Protein AF-A0A914QUP6-F1 (afdb_monomer)

Mean predicted aligned error: 12.32 Å

Sequence (138 aa):
MDFGDGGSFPEIHIAQLPLGMGKDSQRGAASSKTVALQYDESGKLRYDVLVKQRYYKSKIVHTCLADTKLKMIDDEDPELQKPDEDAIRKTIEATKAALEKIVNSKVASALPVQHAKKVGESQFIRYTPRQQAAGQTA

Structure (mmCIF, N/CA/C/O backbone):
data_AF-A0A914QUP6-F1
#
_entry.id   AF-A0A914QUP6-F1
#
loop_
_atom_site.group_PDB
_atom_site.id
_atom_site.type_symbol
_atom_site.label_atom_id
_atom_site.label_alt_id
_atom_site.label_comp_id
_atom_site.label_asym_id
_atom_site.label_entity_id
_atom_site.label_seq_id
_atom_site.pdbx_PDB_ins_code
_atom_site.Cartn_x
_atom_site.Cartn_y
_atom_site.Cartn_z
_atom_site.occupancy
_atom_site.B_iso_or_equiv
_atom_site.auth_seq_id
_atom_site.auth_comp_id
_atom_site.auth_asym_id
_atom_site.auth_atom_id
_atom_site.pdbx_PDB_model_num
ATOM 1 N N . MET A 1 1 ? 20.436 -18.180 -34.984 1.00 58.56 1 MET A N 1
ATOM 2 C CA . MET A 1 1 ? 19.620 -17.169 -35.677 1.00 58.56 1 MET A CA 1
ATOM 3 C C . MET A 1 1 ? 19.925 -15.856 -35.001 1.00 58.56 1 MET A C 1
ATOM 5 O O . MET A 1 1 ? 19.787 -15.784 -33.787 1.00 58.56 1 MET A O 1
ATOM 9 N N . ASP A 1 2 ? 20.508 -14.929 -35.748 1.00 60.69 2 ASP A N 1
ATOM 10 C CA . ASP A 1 2 ? 20.898 -13.613 -35.250 1.00 60.69 2 ASP A CA 1
ATOM 11 C C . ASP A 1 2 ? 19.641 -12.734 -35.229 1.00 60.69 2 ASP A C 1
ATOM 13 O O . ASP A 1 2 ? 19.008 -12.553 -36.267 1.00 60.69 2 ASP A O 1
ATOM 17 N N . PHE A 1 3 ? 19.209 -12.309 -34.041 1.00 66.88 3 PHE A N 1
ATOM 18 C CA . PHE A 1 3 ? 17.951 -11.578 -33.845 1.00 66.88 3 PHE A CA 1
ATOM 19 C C . PHE A 1 3 ? 18.138 -10.055 -33.885 1.00 66.88 3 PHE A C 1
ATOM 21 O O . PHE A 1 3 ? 17.194 -9.343 -33.563 1.00 66.88 3 PHE A O 1
ATOM 28 N N . GLY A 1 4 ? 19.315 -9.535 -34.258 1.00 74.88 4 GLY A N 1
ATOM 29 C CA . GLY A 1 4 ? 19.567 -8.090 -34.282 1.00 74.88 4 GLY A CA 1
ATOM 30 C C . GLY A 1 4 ? 19.212 -7.422 -32.945 1.00 74.88 4 GLY A C 1
ATOM 31 O O . GLY A 1 4 ? 19.757 -7.796 -31.910 1.00 74.88 4 GLY A O 1
ATOM 32 N N . ASP A 1 5 ? 18.262 -6.479 -32.974 1.00 74.88 5 ASP A N 1
ATOM 33 C CA . ASP A 1 5 ? 17.728 -5.736 -31.810 1.00 74.88 5 ASP A CA 1
ATOM 34 C C . ASP A 1 5 ? 16.610 -6.488 -31.041 1.00 74.88 5 ASP A C 1
ATOM 36 O O . ASP A 1 5 ? 15.959 -5.958 -30.143 1.00 74.88 5 ASP A O 1
ATOM 40 N N . GLY A 1 6 ? 16.372 -7.757 -31.383 1.00 80.31 6 GLY A N 1
ATOM 41 C CA . GLY A 1 6 ? 15.314 -8.590 -30.819 1.00 80.31 6 GLY A CA 1
ATOM 42 C C . GLY A 1 6 ? 14.046 -8.636 -31.679 1.00 80.31 6 GLY A C 1
ATOM 43 O O . GLY A 1 6 ? 13.869 -7.884 -32.631 1.00 80.31 6 GLY A O 1
ATOM 44 N N . GLY A 1 7 ? 13.157 -9.575 -31.347 1.00 81.56 7 GLY A N 1
ATOM 45 C CA . GLY A 1 7 ? 11.923 -9.843 -32.094 1.00 81.56 7 GLY A CA 1
ATOM 46 C C . GLY A 1 7 ? 11.801 -11.312 -32.494 1.00 81.56 7 GLY A C 1
ATOM 47 O O . GLY A 1 7 ? 12.780 -11.948 -32.872 1.00 81.56 7 GLY A O 1
ATOM 48 N N . SER A 1 8 ? 10.600 -11.868 -32.347 1.00 87.50 8 SER A N 1
ATOM 49 C CA . SER A 1 8 ? 10.265 -13.233 -32.763 1.00 87.50 8 SER A CA 1
ATOM 50 C C . SER A 1 8 ? 9.279 -13.155 -33.922 1.00 87.50 8 SER A C 1
ATOM 52 O O . SER A 1 8 ? 8.318 -12.388 -33.846 1.00 87.50 8 SER A O 1
ATOM 54 N N . PHE A 1 9 ? 9.528 -13.921 -34.981 1.00 87.75 9 PHE A N 1
ATOM 55 C CA . PHE A 1 9 ? 8.722 -13.921 -36.201 1.00 87.75 9 PHE A CA 1
ATOM 56 C C . PHE A 1 9 ? 7.642 -15.006 -36.115 1.00 87.75 9 PHE A C 1
ATOM 58 O O . PHE A 1 9 ? 7.978 -16.192 -36.222 1.00 87.75 9 PHE A O 1
ATOM 65 N N . PRO A 1 10 ? 6.360 -14.641 -35.910 1.00 88.62 10 PRO A N 1
ATOM 66 C CA . PRO A 1 10 ? 5.289 -15.616 -35.726 1.00 88.62 10 PRO A CA 1
ATOM 67 C C . PRO A 1 10 ? 5.006 -16.439 -36.990 1.00 88.62 10 PRO A C 1
ATOM 69 O O . PRO A 1 10 ? 4.469 -17.539 -36.876 1.00 88.62 10 PRO A O 1
ATOM 72 N N . GLU A 1 11 ? 5.379 -15.955 -38.181 1.00 89.62 11 GLU A N 1
ATOM 73 C CA . GLU A 1 11 ? 5.225 -16.697 -39.438 1.00 89.62 11 GLU A CA 1
ATOM 74 C C . GLU A 1 11 ? 6.172 -17.902 -39.577 1.00 89.62 11 GLU A C 1
ATOM 76 O O . GLU A 1 11 ? 5.970 -18.763 -40.434 1.00 89.62 11 GLU A O 1
ATOM 81 N N . ILE A 1 12 ? 7.203 -17.995 -38.738 1.00 86.12 12 ILE A N 1
ATOM 82 C CA . ILE A 1 12 ? 8.157 -19.100 -38.762 1.00 86.12 12 ILE A CA 1
ATOM 83 C C . ILE A 1 12 ? 7.768 -20.084 -37.658 1.00 86.12 12 ILE A C 1
ATOM 85 O O . ILE A 1 12 ? 7.896 -19.795 -36.471 1.00 86.12 12 ILE A O 1
ATOM 89 N N . HIS A 1 13 ? 7.366 -21.296 -38.039 1.00 85.00 13 HIS A N 1
ATOM 90 C CA . HIS A 1 13 ? 6.963 -22.362 -37.111 1.00 85.00 13 HIS A CA 1
ATOM 91 C C . HIS A 1 13 ? 8.150 -23.040 -36.393 1.00 85.00 13 HIS A C 1
ATOM 93 O O . HIS A 1 13 ? 8.227 -24.265 -36.293 1.00 85.00 13 HIS A O 1
ATOM 99 N N . ILE A 1 14 ? 9.107 -22.249 -35.913 1.00 87.31 14 ILE A N 1
ATOM 100 C CA . ILE A 1 14 ? 10.269 -22.684 -35.136 1.00 87.31 14 ILE A CA 1
ATOM 101 C C . ILE A 1 14 ? 10.304 -21.835 -33.870 1.00 87.31 14 ILE A C 1
ATOM 103 O O . ILE A 1 14 ? 10.132 -20.620 -33.935 1.00 87.31 14 ILE A O 1
ATOM 107 N N . ALA A 1 15 ? 10.556 -22.462 -32.720 1.00 84.56 15 ALA A N 1
ATOM 108 C CA . ALA A 1 15 ? 10.706 -21.743 -31.462 1.00 84.56 15 ALA A CA 1
ATOM 109 C C . ALA A 1 15 ? 11.879 -20.753 -31.545 1.00 84.56 15 ALA A C 1
ATOM 111 O O . ALA A 1 15 ? 13.050 -21.138 -31.568 1.00 84.56 15 ALA A O 1
ATOM 112 N N . GLN A 1 16 ? 11.544 -19.469 -31.579 1.00 86.75 16 GLN A N 1
ATOM 113 C CA . GLN A 1 16 ? 12.482 -18.359 -31.534 1.00 86.75 16 GLN A CA 1
ATOM 114 C C . GLN A 1 16 ? 12.407 -17.721 -30.154 1.0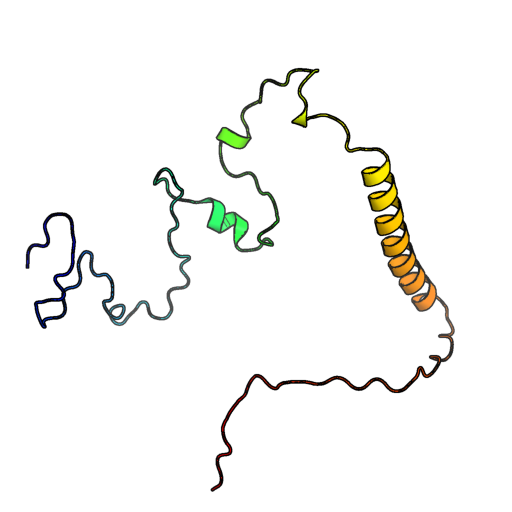0 86.75 16 GLN A C 1
ATOM 116 O O . GLN A 1 16 ? 11.334 -17.319 -29.708 1.00 86.75 16 GLN A O 1
ATOM 121 N N . LEU A 1 17 ? 13.548 -17.637 -29.474 1.00 84.00 17 LEU A N 1
ATOM 122 C CA . LEU A 1 17 ? 13.639 -17.154 -28.095 1.00 84.00 17 LEU A CA 1
ATOM 123 C C . LEU A 1 17 ? 14.638 -15.986 -28.016 1.00 84.00 17 LEU A C 1
ATOM 125 O O . LEU A 1 17 ? 15.751 -16.173 -27.507 1.00 84.00 17 LEU A O 1
ATOM 129 N N . PRO A 1 18 ? 14.294 -14.790 -28.542 1.00 86.25 18 PRO A N 1
ATOM 130 C CA . PRO A 1 18 ? 15.120 -13.596 -28.381 1.00 86.25 18 PRO A CA 1
ATOM 131 C C . PRO A 1 18 ? 15.424 -13.353 -26.898 1.00 86.25 18 PRO A C 1
ATOM 133 O O . PRO A 1 18 ? 14.557 -13.535 -26.041 1.00 86.25 18 PRO A O 1
ATOM 136 N N . LEU A 1 19 ? 16.673 -13.001 -26.580 1.00 81.94 19 LEU A N 1
ATOM 137 C CA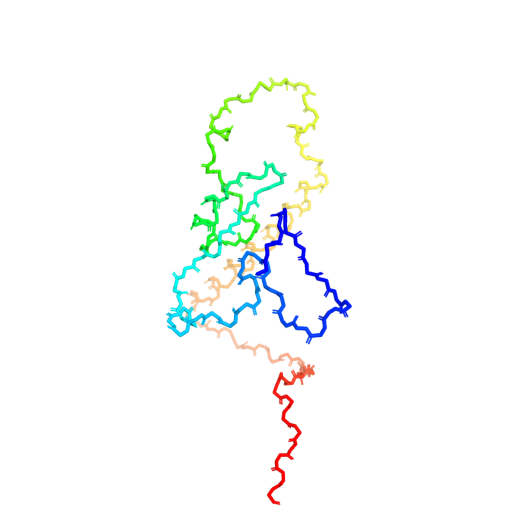 . LEU A 1 19 ? 17.163 -12.801 -25.204 1.00 81.94 19 LEU A CA 1
ATOM 138 C C . LEU A 1 19 ? 16.906 -14.000 -24.256 1.00 81.94 19 LEU A C 1
ATOM 140 O O . LEU A 1 19 ? 16.903 -13.850 -23.036 1.00 81.94 19 LEU A O 1
ATOM 144 N N . GLY A 1 20 ? 16.682 -15.206 -24.793 1.00 81.00 20 GLY A N 1
ATOM 145 C CA . GLY A 1 20 ? 16.372 -16.397 -23.996 1.00 81.00 20 GLY A CA 1
ATOM 146 C C . GLY A 1 20 ? 15.014 -16.348 -23.284 1.00 81.00 20 GLY A C 1
ATOM 147 O O . GLY A 1 20 ? 14.756 -17.190 -22.420 1.00 81.00 20 GLY A O 1
ATOM 148 N N . MET A 1 21 ? 14.147 -15.390 -23.631 1.00 81.69 21 MET A N 1
ATOM 149 C CA . MET A 1 21 ? 12.795 -15.273 -23.083 1.00 81.69 21 MET A CA 1
ATOM 150 C C . MET A 1 21 ? 11.950 -16.488 -23.472 1.00 81.69 21 MET A C 1
ATOM 152 O O . MET A 1 21 ? 12.068 -16.989 -24.582 1.00 81.69 21 MET A O 1
ATOM 156 N N . GLY A 1 22 ? 11.097 -16.972 -22.565 1.00 78.56 22 GLY A N 1
ATOM 157 C CA . GLY A 1 22 ? 10.210 -18.114 -22.832 1.00 78.56 22 GLY A CA 1
ATOM 158 C C . GLY A 1 22 ? 10.901 -19.483 -22.866 1.00 78.56 22 GLY A C 1
ATOM 159 O O . GLY A 1 22 ? 10.227 -20.492 -23.051 1.00 78.56 22 GLY A O 1
ATOM 160 N N . LYS A 1 23 ? 12.225 -19.554 -22.659 1.00 79.56 23 LYS A N 1
ATOM 161 C CA . LYS A 1 23 ? 12.913 -20.825 -22.414 1.00 79.56 23 LYS A CA 1
ATOM 162 C C . LYS A 1 23 ? 12.475 -21.346 -21.046 1.00 79.56 23 LYS A C 1
ATOM 164 O O . LYS A 1 23 ? 12.667 -20.643 -20.051 1.00 79.56 23 LYS A O 1
ATOM 169 N N . ASP A 1 24 ? 11.956 -22.574 -20.989 1.00 68.06 24 ASP A N 1
ATOM 170 C CA . ASP A 1 24 ? 11.799 -23.294 -19.724 1.00 68.06 24 ASP A CA 1
ATOM 171 C C . ASP A 1 24 ? 13.135 -23.218 -19.002 1.00 68.06 24 ASP A C 1
ATOM 173 O O . ASP A 1 24 ? 14.165 -23.672 -19.520 1.00 68.06 24 ASP A O 1
ATOM 177 N N . SER A 1 25 ? 13.134 -22.516 -17.870 1.00 60.62 25 SER A N 1
ATOM 178 C CA . SER A 1 25 ? 14.341 -22.124 -17.157 1.00 60.62 25 SER A CA 1
ATOM 179 C C . SER A 1 25 ? 15.212 -23.362 -17.013 1.00 60.62 25 SER A C 1
ATOM 181 O O . SER A 1 25 ? 14.786 -24.329 -16.383 1.00 60.62 25 SER A O 1
ATOM 183 N N . GLN A 1 26 ? 16.375 -23.385 -17.679 1.00 54.62 26 GLN A N 1
ATOM 184 C CA . GLN A 1 26 ? 17.203 -24.587 -17.728 1.00 54.62 26 GLN A CA 1
ATOM 185 C C . GLN A 1 26 ? 17.339 -25.167 -16.324 1.00 54.62 26 GLN A C 1
ATOM 187 O O . GLN A 1 26 ? 17.691 -24.435 -15.400 1.00 54.62 26 GLN A O 1
ATOM 192 N N . ARG A 1 27 ? 16.983 -26.456 -16.198 1.00 49.41 27 ARG A N 1
ATOM 193 C CA . ARG A 1 27 ? 17.224 -27.357 -15.059 1.00 49.41 27 ARG A CA 1
ATOM 194 C C . ARG A 1 27 ? 18.166 -26.726 -14.020 1.00 49.41 27 ARG A C 1
ATOM 196 O O . ARG A 1 27 ? 19.379 -26.828 -14.158 1.00 49.41 27 ARG A O 1
ATOM 203 N N . GLY A 1 28 ? 17.600 -26.044 -13.020 1.00 49.97 28 GLY A N 1
ATOM 204 C CA . GLY A 1 28 ? 18.370 -25.399 -11.946 1.00 49.97 28 GLY A CA 1
ATOM 205 C C . GLY A 1 28 ? 17.720 -24.177 -11.287 1.00 49.97 28 GLY A C 1
ATOM 206 O O . GLY A 1 28 ? 17.970 -23.934 -10.112 1.00 49.97 28 GLY A O 1
ATOM 207 N N . ALA A 1 29 ? 16.850 -23.437 -11.987 1.00 52.03 29 ALA A N 1
ATOM 208 C CA . ALA A 1 29 ? 16.267 -22.185 -11.468 1.00 52.03 29 ALA A CA 1
ATOM 209 C C . ALA A 1 29 ? 14.768 -22.251 -11.110 1.00 52.03 29 ALA A C 1
ATOM 211 O O . ALA A 1 29 ? 14.201 -21.245 -10.699 1.00 52.03 29 ALA A O 1
ATOM 212 N N . ALA A 1 30 ? 14.121 -23.420 -11.203 1.00 52.97 30 ALA A N 1
ATOM 213 C CA . ALA A 1 30 ? 12.699 -23.593 -10.858 1.00 52.97 30 ALA A CA 1
ATOM 214 C C . ALA A 1 30 ? 12.375 -23.342 -9.364 1.00 52.97 30 ALA A C 1
ATOM 216 O O . ALA A 1 30 ? 11.215 -23.345 -8.968 1.00 52.97 30 ALA A O 1
ATOM 217 N N . SER A 1 31 ? 13.396 -23.105 -8.534 1.00 57.94 31 SER A N 1
ATOM 218 C CA . SER A 1 31 ? 13.279 -22.709 -7.129 1.00 57.94 31 SER A CA 1
ATOM 219 C C . SER A 1 31 ? 14.370 -21.693 -6.752 1.00 57.94 31 SER A C 1
ATOM 221 O O . SER A 1 31 ? 15.019 -21.820 -5.709 1.00 57.94 31 SER A O 1
ATOM 223 N N . SER A 1 32 ? 14.646 -20.692 -7.592 1.00 66.12 32 SER A N 1
ATOM 224 C CA . SER A 1 32 ? 15.534 -19.610 -7.158 1.00 66.12 32 SER A CA 1
ATOM 225 C C . SER A 1 32 ? 14.777 -18.670 -6.208 1.00 66.12 32 SER A C 1
ATOM 227 O O . SER A 1 32 ? 13.730 -18.111 -6.531 1.00 66.12 32 SER A O 1
ATOM 229 N N . LYS A 1 33 ? 15.287 -18.507 -4.980 1.00 78.19 33 LYS A N 1
ATOM 230 C CA . LYS A 1 33 ? 14.766 -17.560 -3.976 1.00 78.19 33 LYS A CA 1
ATOM 231 C C . LYS A 1 33 ? 15.222 -16.136 -4.314 1.00 78.19 33 LYS A C 1
ATOM 233 O O . LYS A 1 33 ? 15.824 -15.450 -3.489 1.00 78.19 33 LYS A O 1
ATOM 238 N N . THR A 1 34 ? 14.993 -15.713 -5.549 1.00 84.00 34 THR A N 1
ATOM 239 C CA . THR A 1 34 ? 15.511 -14.456 -6.085 1.00 84.00 34 THR A CA 1
ATOM 240 C C . THR A 1 34 ? 14.343 -13.587 -6.517 1.00 84.00 34 THR A C 1
ATOM 242 O O . THR A 1 34 ? 13.447 -14.034 -7.228 1.00 84.00 34 THR A O 1
ATOM 245 N N . VAL A 1 35 ? 14.326 -12.340 -6.051 1.00 84.69 35 VAL A N 1
ATOM 246 C CA . VAL A 1 35 ? 13.305 -11.369 -6.452 1.00 84.69 35 VAL A CA 1
ATOM 247 C C . VAL A 1 35 ? 13.586 -10.939 -7.890 1.00 84.69 35 VAL A C 1
ATOM 249 O O . VAL A 1 35 ? 14.730 -10.648 -8.234 1.00 84.69 35 VAL A O 1
ATOM 252 N N . ALA A 1 36 ? 12.546 -10.908 -8.727 1.00 86.69 36 ALA A N 1
ATOM 253 C CA . ALA A 1 36 ? 12.664 -10.459 -10.109 1.00 86.69 36 ALA A CA 1
ATOM 254 C C . ALA A 1 36 ? 13.171 -9.010 -10.170 1.00 86.69 36 ALA A C 1
ATOM 256 O O . ALA A 1 36 ? 12.680 -8.145 -9.439 1.00 86.69 36 ALA A O 1
ATOM 257 N N . LEU A 1 37 ? 14.133 -8.754 -11.059 1.00 89.62 37 LEU A N 1
ATOM 258 C CA . LEU A 1 37 ? 14.645 -7.413 -11.322 1.00 89.62 37 LEU A CA 1
ATOM 259 C C . LEU A 1 37 ? 13.531 -6.566 -11.940 1.00 89.62 37 LEU A C 1
ATOM 261 O O . LEU A 1 37 ? 12.937 -6.943 -12.947 1.00 89.62 37 LEU A O 1
ATOM 265 N N . GLN A 1 38 ? 13.228 -5.437 -11.308 1.00 90.38 38 GLN A N 1
ATOM 266 C CA . GLN A 1 38 ? 12.218 -4.497 -11.779 1.00 90.38 38 GLN A CA 1
ATOM 267 C C . GLN A 1 38 ? 12.901 -3.205 -12.205 1.00 90.38 38 GLN A C 1
ATOM 269 O O . GLN A 1 38 ? 13.855 -2.771 -11.565 1.00 90.38 38 GLN A O 1
ATOM 274 N N . TYR A 1 39 ? 12.378 -2.577 -13.250 1.00 91.50 39 TYR A N 1
ATOM 275 C CA . TYR A 1 39 ? 12.825 -1.270 -13.718 1.00 91.50 39 TYR A CA 1
ATOM 276 C C . TYR A 1 39 ? 11.732 -0.225 -13.476 1.00 91.50 39 TYR A C 1
ATOM 278 O O . TYR A 1 39 ? 10.569 -0.584 -13.242 1.00 91.50 39 TYR A O 1
ATOM 286 N N . ASP A 1 40 ? 12.121 1.045 -13.412 1.00 89.31 40 ASP A N 1
ATOM 287 C CA . ASP A 1 40 ? 11.208 2.188 -13.387 1.00 89.31 40 ASP A CA 1
ATOM 288 C C . ASP A 1 40 ? 10.899 2.680 -14.812 1.00 89.31 40 ASP A C 1
ATOM 290 O O . ASP A 1 40 ? 11.434 2.167 -15.796 1.00 89.31 40 ASP A O 1
ATOM 294 N N . GLU A 1 41 ? 10.026 3.681 -14.929 1.00 92.25 41 GLU A N 1
ATOM 295 C CA . GLU A 1 41 ? 9.649 4.295 -16.213 1.00 92.25 41 GLU A CA 1
ATOM 296 C C . GLU A 1 41 ? 10.839 4.951 -16.934 1.00 92.25 41 GLU A C 1
ATOM 298 O O . GLU A 1 41 ? 10.814 5.127 -18.147 1.00 92.25 41 GLU A O 1
ATOM 303 N N . SER A 1 42 ? 11.905 5.283 -16.200 1.00 88.44 42 SER A N 1
ATOM 304 C CA . SER A 1 42 ? 13.146 5.845 -16.741 1.00 88.44 42 SER A CA 1
ATOM 305 C C . SER A 1 42 ? 14.170 4.773 -17.136 1.00 88.44 42 SER A C 1
ATOM 307 O O . SER A 1 42 ? 15.287 5.115 -17.527 1.00 88.44 42 SER A O 1
ATOM 309 N N . GLY A 1 43 ? 13.838 3.484 -17.001 1.00 89.25 43 GLY A N 1
ATOM 310 C CA . GLY A 1 43 ? 14.744 2.370 -17.290 1.00 89.25 43 GLY A CA 1
ATOM 311 C C . GLY A 1 43 ? 15.841 2.154 -16.240 1.00 89.25 43 GLY A C 1
ATOM 312 O O . GLY A 1 43 ? 16.790 1.408 -16.488 1.00 89.25 43 GLY A O 1
ATOM 313 N N . LYS A 1 44 ? 15.746 2.773 -15.058 1.00 89.31 44 LYS A N 1
ATOM 314 C CA . LYS A 1 44 ? 16.659 2.528 -13.933 1.00 89.31 44 LYS A CA 1
ATOM 315 C C . LYS A 1 44 ? 16.189 1.335 -13.115 1.00 89.31 44 LYS A C 1
ATOM 317 O O . LYS A 1 44 ? 14.998 1.052 -12.999 1.00 89.31 44 LYS A O 1
ATOM 322 N N . LEU A 1 45 ? 17.146 0.627 -12.523 1.00 89.94 45 LEU A N 1
ATOM 323 C CA . LEU A 1 45 ? 16.853 -0.552 -11.721 1.00 89.94 45 LEU A CA 1
ATOM 324 C C . LEU A 1 45 ? 16.237 -0.160 -10.368 1.00 89.94 45 LEU A C 1
ATOM 326 O O . LEU A 1 45 ? 16.792 0.650 -9.622 1.00 89.94 45 LEU A O 1
ATOM 330 N N . ARG A 1 46 ? 15.104 -0.779 -10.035 1.00 89.75 46 ARG A N 1
ATOM 331 C CA . ARG A 1 46 ? 14.359 -0.560 -8.793 1.00 89.75 46 ARG A CA 1
ATOM 332 C C . ARG A 1 46 ? 14.895 -1.424 -7.657 1.00 89.75 46 ARG A C 1
ATOM 334 O O . ARG A 1 46 ? 14.456 -2.553 -7.438 1.00 89.75 46 ARG A O 1
ATOM 341 N N . TYR A 1 47 ? 15.830 -0.861 -6.896 1.00 89.06 47 TYR A N 1
ATOM 342 C CA . TYR A 1 47 ? 16.345 -1.469 -5.661 1.00 89.06 47 TYR A CA 1
ATOM 343 C C . TYR A 1 47 ? 15.368 -1.359 -4.478 1.00 89.06 47 TYR A C 1
ATOM 345 O O . TYR A 1 47 ? 15.490 -2.102 -3.502 1.00 89.06 47 TYR A O 1
ATOM 353 N N . ASP A 1 48 ? 14.364 -0.480 -4.566 1.00 88.06 48 ASP A N 1
ATOM 354 C CA . ASP A 1 48 ? 13.362 -0.258 -3.516 1.00 88.06 48 ASP A CA 1
ATOM 355 C C . ASP A 1 48 ? 12.502 -1.499 -3.235 1.00 88.06 48 ASP A C 1
ATOM 357 O O . ASP A 1 48 ? 11.987 -1.664 -2.128 1.00 88.06 48 ASP A O 1
ATOM 361 N N . VAL A 1 49 ? 12.396 -2.410 -4.206 1.00 87.81 49 VAL A N 1
ATOM 362 C CA . VAL A 1 49 ? 11.635 -3.661 -4.092 1.00 87.81 49 VAL A CA 1
ATOM 363 C C . VAL A 1 49 ? 12.153 -4.537 -2.949 1.00 87.81 49 VAL A C 1
ATOM 365 O O . VAL A 1 49 ? 11.353 -5.165 -2.255 1.00 87.81 49 VAL A O 1
ATOM 368 N N . LEU A 1 50 ? 13.467 -4.541 -2.699 1.00 88.44 50 LEU A N 1
ATOM 369 C CA . LEU A 1 50 ? 14.063 -5.314 -1.604 1.00 88.44 50 LEU A CA 1
ATOM 370 C C . LEU A 1 50 ? 13.603 -4.798 -0.238 1.00 88.44 50 LEU A C 1
ATOM 372 O O . LEU A 1 50 ? 13.259 -5.580 0.647 1.00 88.44 50 LEU A O 1
ATOM 376 N N . VAL A 1 51 ? 13.537 -3.476 -0.080 1.00 89.62 51 VAL A N 1
ATOM 377 C CA . VAL A 1 51 ? 13.067 -2.845 1.158 1.00 89.62 51 VAL A CA 1
ATOM 378 C C . VAL A 1 51 ? 11.553 -3.020 1.301 1.00 89.62 51 VAL A C 1
ATOM 380 O O . VAL A 1 51 ? 11.055 -3.343 2.381 1.00 89.62 51 VAL A O 1
ATOM 383 N N . LYS A 1 52 ? 10.804 -2.855 0.205 1.00 89.88 52 LYS A N 1
ATOM 384 C CA . LYS A 1 52 ? 9.336 -2.937 0.185 1.00 89.88 52 LYS A CA 1
ATOM 385 C C . LYS A 1 52 ? 8.786 -4.356 0.303 1.00 89.88 52 LYS A C 1
ATOM 387 O O . LYS A 1 52 ? 7.613 -4.492 0.630 1.00 89.88 52 LYS A O 1
ATOM 392 N N . GLN A 1 53 ? 9.598 -5.399 0.123 1.00 88.12 53 GLN A N 1
ATOM 393 C CA . GLN A 1 53 ? 9.149 -6.798 0.132 1.00 88.12 53 GLN A CA 1
ATOM 394 C C . GLN A 1 53 ? 8.329 -7.181 1.377 1.00 88.12 53 GLN A C 1
ATOM 396 O O . GLN A 1 53 ? 7.389 -7.968 1.277 1.00 88.12 53 GLN A O 1
ATOM 401 N N . ARG A 1 54 ? 8.672 -6.637 2.552 1.00 86.94 54 ARG A N 1
ATOM 402 C CA . ARG A 1 54 ? 7.966 -6.920 3.815 1.00 86.94 54 ARG A CA 1
ATOM 403 C C . ARG A 1 54 ? 6.788 -5.978 4.078 1.00 86.94 54 ARG A C 1
ATOM 405 O O . ARG A 1 54 ? 5.936 -6.279 4.914 1.00 86.94 54 ARG A O 1
ATOM 412 N N . TYR A 1 55 ? 6.764 -4.818 3.438 1.00 90.69 55 TYR A N 1
ATOM 413 C CA . TYR A 1 55 ? 5.770 -3.795 3.719 1.00 90.69 55 TYR A CA 1
ATOM 414 C C . TYR A 1 55 ? 4.531 -3.965 2.841 1.00 90.69 55 TYR A C 1
ATOM 416 O O . TYR A 1 55 ? 4.553 -4.574 1.774 1.00 90.69 55 TYR A O 1
ATOM 424 N N . TYR A 1 56 ? 3.415 -3.421 3.319 1.00 89.75 56 TYR A N 1
ATOM 425 C CA . TYR A 1 56 ? 2.195 -3.350 2.533 1.00 89.75 56 TYR A CA 1
ATOM 426 C C . TYR A 1 56 ? 2.403 -2.406 1.340 1.00 89.75 56 TYR A C 1
ATOM 428 O O . TYR A 1 56 ? 3.146 -1.430 1.436 1.00 89.75 56 TYR A O 1
ATOM 436 N N . LYS A 1 57 ? 1.737 -2.682 0.211 1.00 86.50 57 LYS A N 1
ATOM 437 C CA . LYS A 1 57 ? 1.938 -1.926 -1.040 1.00 86.50 57 LYS A CA 1
ATOM 438 C C . LYS A 1 57 ? 1.666 -0.423 -0.899 1.00 86.50 57 LYS A C 1
ATOM 440 O O . LYS A 1 57 ? 2.298 0.361 -1.590 1.00 86.50 57 LYS A O 1
ATOM 445 N N . SER A 1 58 ? 0.759 -0.025 -0.005 1.00 87.44 58 SER A N 1
ATOM 446 C CA . SER A 1 58 ? 0.452 1.384 0.272 1.00 87.44 58 SER A CA 1
ATOM 447 C C . SER A 1 58 ? 1.386 2.047 1.295 1.00 87.44 58 SER A C 1
ATOM 449 O O . SER A 1 58 ? 1.144 3.191 1.675 1.00 87.44 58 SER A O 1
ATOM 451 N N . LYS A 1 59 ? 2.444 1.371 1.777 1.00 91.69 59 LYS A N 1
ATOM 452 C CA . LYS A 1 59 ? 3.407 1.993 2.691 1.00 91.69 59 LYS A CA 1
ATOM 453 C C . LYS A 1 59 ? 4.399 2.797 1.876 1.00 91.69 59 LYS A C 1
ATOM 455 O O . LYS A 1 59 ? 5.154 2.236 1.083 1.00 91.69 59 LYS A O 1
ATOM 460 N N . ILE A 1 60 ? 4.440 4.096 2.128 1.00 90.19 60 ILE A N 1
ATOM 461 C CA . ILE A 1 60 ? 5.445 4.966 1.533 1.00 90.19 60 ILE A CA 1
ATOM 462 C C . ILE A 1 60 ? 6.764 4.729 2.276 1.00 90.19 60 ILE A C 1
ATOM 464 O O . ILE A 1 60 ? 6.830 4.818 3.503 1.00 90.19 60 ILE A O 1
ATOM 468 N N . VAL A 1 61 ? 7.799 4.353 1.525 1.00 90.50 61 VAL A N 1
ATOM 469 C CA . VAL A 1 61 ? 9.164 4.150 2.017 1.00 90.50 61 VAL A CA 1
ATOM 470 C C . VAL A 1 61 ? 10.097 4.892 1.075 1.00 90.50 61 VAL A C 1
ATOM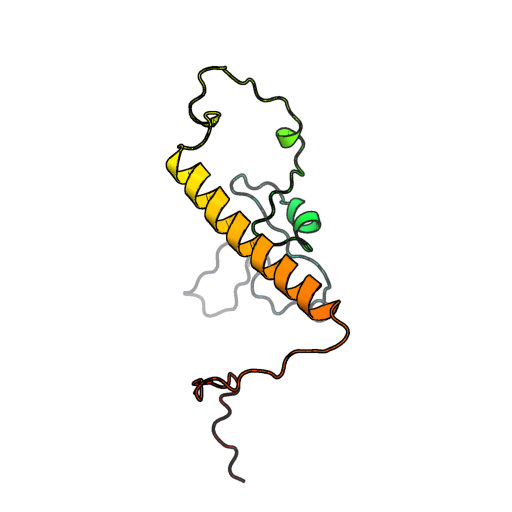 472 O O . VAL A 1 61 ? 10.093 4.622 -0.125 1.00 90.50 61 VAL A O 1
ATOM 475 N N . HIS A 1 62 ? 10.877 5.809 1.636 1.00 90.94 62 HIS A N 1
ATOM 476 C CA . HIS A 1 62 ? 11.887 6.580 0.923 1.00 90.94 62 HIS A CA 1
ATOM 477 C C . HIS A 1 62 ? 13.200 5.798 0.899 1.00 90.94 62 HIS A C 1
ATOM 479 O O . HIS A 1 62 ? 13.697 5.381 1.946 1.00 90.94 62 HIS A O 1
ATOM 485 N N . THR A 1 63 ? 13.735 5.557 -0.292 1.00 88.69 63 THR A N 1
ATOM 486 C CA . THR A 1 63 ? 14.937 4.724 -0.502 1.00 88.69 63 THR A CA 1
ATOM 487 C C . THR A 1 63 ? 15.951 5.381 -1.425 1.00 88.69 63 THR A C 1
ATOM 489 O O . THR A 1 63 ? 17.089 4.921 -1.507 1.00 88.69 63 THR A O 1
ATOM 492 N N . CYS A 1 64 ? 15.552 6.424 -2.150 1.00 87.38 64 CYS A N 1
ATOM 493 C CA . CYS A 1 64 ? 16.392 7.082 -3.134 1.00 87.38 64 CYS A CA 1
ATOM 494 C C . CYS A 1 64 ? 17.041 8.326 -2.528 1.00 87.38 64 CYS A C 1
ATOM 496 O O . CYS A 1 64 ? 16.429 9.038 -1.741 1.00 87.38 64 CYS A O 1
ATOM 498 N N . LEU A 1 65 ? 18.258 8.656 -2.969 1.00 86.94 65 LEU A N 1
ATOM 499 C CA . LEU A 1 65 ? 18.946 9.879 -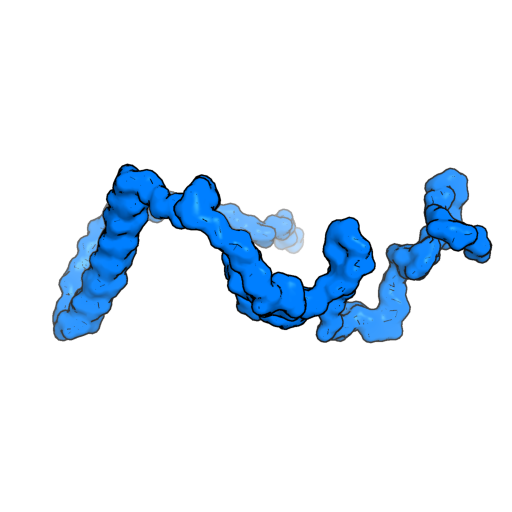2.532 1.00 86.94 65 LEU A CA 1
ATOM 500 C C . LEU A 1 65 ? 18.140 11.144 -2.866 1.00 86.94 65 LEU A C 1
ATOM 502 O O . LEU A 1 65 ? 18.202 12.130 -2.140 1.00 86.94 65 LEU A O 1
ATOM 506 N N . ALA A 1 66 ? 17.351 11.104 -3.944 1.00 86.25 66 ALA A N 1
ATOM 507 C CA . ALA A 1 66 ? 16.418 12.169 -4.300 1.00 86.25 66 ALA A CA 1
ATOM 508 C C . ALA A 1 66 ? 15.394 12.465 -3.188 1.00 86.25 66 ALA A C 1
ATOM 510 O O . ALA A 1 66 ? 15.026 13.622 -3.025 1.00 86.25 66 ALA A O 1
ATOM 511 N N . ASP A 1 67 ? 15.003 11.462 -2.395 1.00 88.50 67 ASP A N 1
ATOM 512 C CA . ASP A 1 67 ? 14.063 11.630 -1.283 1.00 88.50 67 ASP A CA 1
ATOM 513 C C . ASP A 1 67 ? 14.690 12.376 -0.092 1.00 88.50 67 ASP A C 1
ATOM 515 O O . ASP A 1 67 ? 13.977 12.961 0.717 1.00 88.50 67 ASP A O 1
ATOM 519 N N . THR A 1 68 ? 16.021 12.353 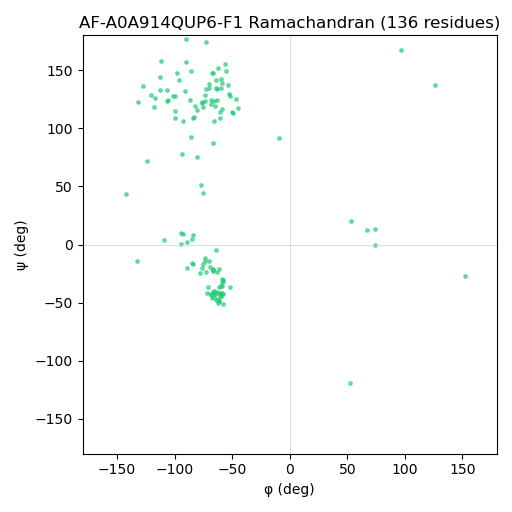0.040 1.00 90.00 68 THR A N 1
ATOM 520 C CA . THR A 1 68 ? 16.757 13.039 1.119 1.00 90.00 68 THR A CA 1
ATOM 521 C C . THR A 1 68 ? 17.014 14.513 0.806 1.00 90.00 68 THR A C 1
ATOM 523 O O . THR A 1 68 ? 17.352 15.291 1.696 1.00 90.00 68 THR A O 1
ATOM 526 N N . LYS A 1 69 ? 16.887 14.918 -0.461 1.00 90.25 69 LYS A N 1
ATOM 527 C CA . LYS A 1 69 ? 17.128 16.304 -0.865 1.00 90.25 69 LYS A CA 1
ATOM 528 C C . LYS A 1 69 ? 16.016 17.205 -0.331 1.00 90.25 69 LYS A C 1
ATOM 530 O O . LYS A 1 69 ? 14.841 16.853 -0.403 1.00 90.25 69 LYS A O 1
ATOM 535 N N . LEU A 1 70 ? 16.396 18.384 0.164 1.00 86.31 70 LEU A N 1
ATOM 536 C CA . LEU A 1 70 ? 15.429 19.396 0.572 1.00 86.31 70 LEU A CA 1
ATOM 537 C C . LEU A 1 70 ? 14.625 19.844 -0.649 1.00 86.31 70 LEU A C 1
ATOM 539 O O . LEU A 1 70 ? 15.186 20.126 -1.710 1.00 86.31 70 LEU A O 1
ATOM 543 N N . LYS A 1 71 ? 13.310 19.914 -0.472 1.00 84.12 71 LYS A N 1
ATOM 544 C CA . LYS A 1 71 ? 12.409 20.566 -1.415 1.00 84.12 71 LYS A CA 1
ATOM 545 C C . LYS A 1 71 ? 12.282 22.021 -0.983 1.00 84.12 71 LYS A C 1
ATOM 547 O O . LYS A 1 71 ? 12.103 22.281 0.204 1.00 84.12 71 LYS A O 1
ATOM 552 N N . MET A 1 72 ? 12.421 22.944 -1.930 1.00 82.31 72 MET A N 1
ATOM 553 C CA . MET A 1 72 ? 12.074 24.341 -1.682 1.00 82.31 72 MET A CA 1
ATOM 554 C C . MET A 1 72 ? 10.557 24.390 -1.534 1.00 82.31 72 MET A C 1
ATOM 556 O O . MET A 1 72 ? 9.850 23.926 -2.426 1.00 82.31 72 MET A O 1
ATOM 560 N N . ILE A 1 73 ? 10.091 24.854 -0.383 1.00 82.50 73 ILE A N 1
ATOM 561 C CA . ILE A 1 73 ? 8.672 24.988 -0.072 1.00 82.50 73 ILE A CA 1
ATOM 562 C C . ILE A 1 73 ? 8.364 26.477 -0.125 1.00 82.50 73 ILE A C 1
ATOM 564 O O . ILE A 1 73 ? 9.126 27.270 0.430 1.00 82.50 73 ILE A O 1
ATOM 568 N N . ASP A 1 74 ? 7.280 26.823 -0.807 1.00 84.12 74 ASP A N 1
ATOM 569 C CA . ASP A 1 74 ? 6.689 28.153 -0.748 1.00 84.12 74 ASP A CA 1
ATOM 570 C C . ASP A 1 74 ? 5.542 28.145 0.268 1.00 84.12 74 ASP A C 1
ATOM 572 O O . ASP A 1 74 ? 4.813 27.154 0.378 1.00 84.12 74 ASP A O 1
ATOM 576 N N . ASP A 1 75 ? 5.386 29.222 1.033 1.00 77.19 75 ASP A N 1
ATOM 577 C CA . ASP A 1 75 ? 4.366 29.291 2.090 1.00 77.19 75 ASP A CA 1
ATOM 578 C C . ASP A 1 75 ? 2.934 29.336 1.514 1.00 77.19 75 ASP A C 1
ATOM 580 O O . ASP A 1 75 ? 1.972 28.995 2.206 1.00 77.19 75 ASP A O 1
ATOM 584 N N . GLU A 1 76 ? 2.785 29.710 0.239 1.00 79.12 76 GLU A N 1
ATOM 585 C CA . GLU A 1 76 ? 1.508 29.761 -0.484 1.00 79.12 76 GLU A CA 1
ATOM 586 C C . GLU A 1 76 ? 1.203 28.484 -1.293 1.00 79.12 76 GLU A C 1
ATOM 588 O O . GLU A 1 76 ? 0.237 28.454 -2.061 1.00 79.12 76 GLU A O 1
ATOM 593 N N . ASP A 1 77 ? 1.978 27.407 -1.116 1.00 83.94 77 ASP A N 1
ATOM 594 C CA . ASP A 1 77 ? 1.792 26.170 -1.876 1.00 83.94 77 ASP A CA 1
ATOM 595 C C . ASP A 1 77 ? 0.433 25.492 -1.559 1.00 83.94 77 ASP A C 1
ATOM 597 O O . ASP A 1 77 ? 0.169 25.111 -0.408 1.00 83.94 77 ASP A O 1
ATOM 601 N N . PRO A 1 78 ? -0.456 25.313 -2.558 1.00 82.56 78 PRO A N 1
ATOM 602 C CA . PRO A 1 78 ? -1.787 24.747 -2.346 1.00 82.56 78 PRO A CA 1
ATOM 603 C C . PRO A 1 78 ? -1.760 23.269 -1.929 1.00 82.56 78 PRO A C 1
ATOM 605 O O . PRO A 1 78 ? -2.733 22.796 -1.340 1.00 82.56 78 PRO A O 1
ATOM 608 N N . GLU A 1 79 ? -0.676 22.527 -2.188 1.00 84.75 79 GLU A N 1
ATOM 609 C CA . GLU A 1 79 ? -0.541 21.128 -1.762 1.00 84.75 79 GLU A CA 1
ATOM 610 C C . GLU A 1 79 ? -0.224 21.003 -0.263 1.00 84.75 79 GLU A C 1
ATOM 612 O O . GLU A 1 79 ? -0.469 19.950 0.335 1.00 84.75 79 GLU A O 1
ATOM 617 N N . LEU A 1 80 ? 0.296 22.067 0.361 1.00 85.38 80 LEU A N 1
ATOM 618 C CA . LEU A 1 80 ? 0.668 22.085 1.779 1.00 85.38 80 LEU A CA 1
ATOM 619 C C . LEU A 1 80 ? -0.435 22.634 2.699 1.00 85.38 80 LEU A C 1
ATOM 621 O O . LEU A 1 80 ? -0.266 22.694 3.922 1.00 85.38 80 LEU A O 1
ATOM 625 N N . GLN A 1 81 ? -1.579 23.016 2.133 1.00 87.69 81 GLN A N 1
ATOM 626 C CA . GLN A 1 81 ? -2.712 23.510 2.903 1.00 87.69 81 GLN A CA 1
ATOM 627 C C . GLN A 1 81 ? -3.333 22.403 3.760 1.00 87.69 81 GLN A C 1
ATOM 629 O O . GLN A 1 81 ? -3.359 21.220 3.409 1.00 87.69 81 GLN A O 1
ATOM 634 N N . LYS A 1 82 ? -3.856 22.798 4.927 1.00 88.44 82 LYS A N 1
ATOM 635 C CA . LYS A 1 82 ? -4.602 21.868 5.776 1.00 88.44 82 LYS A CA 1
ATOM 636 C C . LYS A 1 82 ? -5.815 21.342 4.999 1.00 88.44 82 LYS A C 1
ATOM 638 O O . LYS A 1 82 ? -6.457 22.123 4.299 1.00 88.44 82 LYS A O 1
ATOM 643 N N . PRO A 1 83 ? -6.166 20.055 5.159 1.00 91.00 83 PRO A N 1
ATOM 644 C CA . PRO A 1 83 ? -7.407 19.531 4.609 1.00 91.00 83 PRO A CA 1
ATOM 645 C C . PRO A 1 83 ? -8.620 20.329 5.101 1.00 91.00 83 PRO A C 1
ATOM 647 O O . PRO A 1 83 ? -8.587 20.908 6.187 1.00 91.00 83 PRO A O 1
ATOM 650 N N . ASP A 1 84 ? -9.696 20.295 4.321 1.00 93.56 84 ASP A N 1
ATOM 651 C CA . ASP A 1 84 ? -10.958 20.963 4.638 1.00 93.56 84 ASP A CA 1
ATOM 652 C C . ASP A 1 84 ? -11.535 20.549 6.010 1.00 93.56 84 ASP A C 1
ATOM 654 O O . ASP A 1 84 ? -11.350 19.413 6.474 1.00 93.56 84 ASP A O 1
ATOM 658 N N . GLU A 1 85 ? -12.257 21.464 6.663 1.00 93.88 85 GLU A N 1
ATOM 659 C CA . GLU A 1 85 ? -12.823 21.245 7.997 1.00 93.88 85 GLU A CA 1
ATOM 660 C C . GLU A 1 85 ? -13.772 20.038 8.055 1.00 93.88 85 GLU A C 1
ATOM 662 O O . GLU A 1 85 ? -13.768 19.301 9.052 1.00 93.88 85 GLU A O 1
ATOM 667 N N . ASP A 1 86 ? -14.545 19.776 7.000 1.00 93.81 86 ASP A N 1
ATOM 668 C CA . ASP A 1 86 ? -15.445 18.623 6.949 1.00 93.81 86 ASP A CA 1
ATOM 669 C C . ASP A 1 86 ? -14.667 17.305 6.809 1.00 93.81 86 ASP A C 1
ATOM 671 O O . ASP A 1 86 ? -15.010 16.297 7.442 1.00 93.81 86 ASP A O 1
ATOM 675 N N . ALA A 1 87 ? -13.565 17.303 6.052 1.00 93.88 87 ALA A N 1
ATOM 676 C CA . ALA A 1 87 ? -12.682 16.140 5.932 1.00 93.88 87 ALA A CA 1
ATOM 677 C C . ALA A 1 87 ? -11.992 15.815 7.268 1.00 93.88 87 ALA A C 1
ATOM 679 O O . ALA A 1 87 ? -11.889 14.641 7.658 1.00 93.88 87 ALA A O 1
ATOM 680 N N . ILE A 1 88 ? -11.574 16.849 8.002 1.00 95.62 88 ILE A N 1
ATOM 681 C CA . ILE A 1 88 ? -11.029 16.718 9.355 1.00 95.62 88 ILE A CA 1
ATOM 682 C C . ILE A 1 88 ? -12.092 16.132 10.288 1.00 95.62 88 ILE A C 1
ATOM 684 O O . ILE A 1 88 ? -11.829 15.130 10.959 1.00 95.62 88 ILE A O 1
ATOM 688 N N . ARG A 1 89 ? -13.308 16.689 10.295 1.00 95.56 89 ARG A N 1
ATOM 689 C CA . ARG A 1 89 ? -14.404 16.229 11.163 1.00 95.56 89 ARG A CA 1
ATOM 690 C C . ARG A 1 89 ? -14.762 14.765 10.900 1.00 95.56 89 ARG A C 1
ATOM 692 O O . ARG A 1 89 ? -14.855 13.982 11.846 1.00 95.56 89 ARG A O 1
ATOM 699 N N . LYS A 1 90 ? -14.852 14.367 9.628 1.00 96.31 90 LYS A N 1
ATOM 700 C CA . LYS A 1 90 ? -15.083 12.973 9.214 1.00 96.31 90 LYS A CA 1
ATOM 701 C C . LYS A 1 90 ? -13.971 12.035 9.687 1.00 96.31 90 LYS A C 1
ATOM 703 O O . LYS A 1 90 ? -14.245 10.930 10.157 1.00 96.31 90 LYS A O 1
ATOM 708 N N . THR A 1 91 ? -12.715 12.468 9.587 1.00 96.44 91 THR A N 1
ATOM 709 C CA . THR A 1 91 ? -11.559 11.682 10.049 1.00 96.44 91 THR A CA 1
ATOM 710 C C . THR A 1 91 ? -11.570 11.526 11.569 1.00 96.44 91 THR A C 1
ATOM 712 O O . THR A 1 91 ? -11.319 10.428 12.074 1.00 96.44 91 THR A O 1
ATOM 715 N N . ILE A 1 92 ? -11.911 12.590 12.301 1.00 96.69 92 ILE A N 1
ATOM 716 C CA . ILE A 1 92 ? -12.046 12.572 13.763 1.00 96.69 92 ILE A CA 1
ATOM 717 C C . ILE A 1 92 ? -13.140 11.593 14.182 1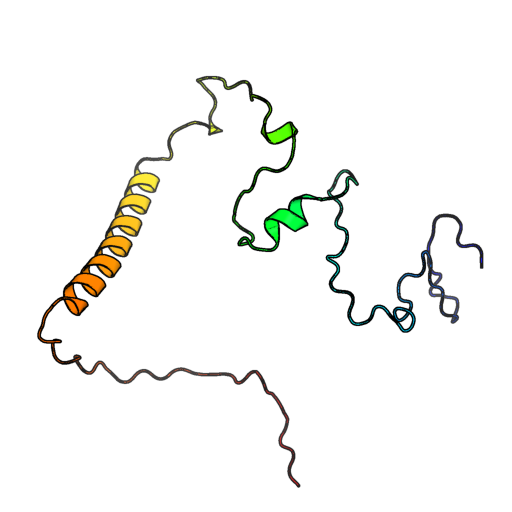.00 96.69 92 ILE A C 1
ATOM 719 O O . ILE A 1 92 ? -12.892 10.748 15.039 1.00 96.69 92 ILE A O 1
ATOM 723 N N . GLU A 1 93 ? -14.321 11.660 13.569 1.00 96.69 93 GLU A N 1
ATOM 724 C CA . GLU A 1 93 ? -15.437 10.774 13.903 1.00 96.69 93 GLU A CA 1
ATOM 725 C C . GLU A 1 93 ? -15.099 9.301 13.628 1.00 96.69 93 GLU A C 1
ATOM 727 O O . GLU A 1 93 ? -15.268 8.449 14.505 1.00 96.69 93 GLU A O 1
ATOM 732 N N . ALA A 1 94 ? -14.530 9.002 12.456 1.00 96.88 94 ALA A N 1
ATOM 733 C CA . ALA A 1 94 ? -14.107 7.648 12.103 1.00 96.88 94 ALA A CA 1
ATOM 734 C C . ALA A 1 94 ? -13.028 7.108 13.059 1.00 96.88 94 ALA A C 1
ATOM 736 O O . ALA A 1 94 ? -13.098 5.955 13.500 1.00 96.88 94 ALA A O 1
ATOM 737 N N . THR A 1 95 ? -12.049 7.944 13.417 1.00 97.44 95 THR A N 1
ATOM 738 C CA . THR A 1 95 ? -10.966 7.568 14.337 1.00 97.44 95 THR A CA 1
ATOM 739 C C . THR A 1 95 ? -11.496 7.367 15.755 1.00 97.44 95 THR A C 1
ATOM 741 O O . THR A 1 95 ? -11.155 6.375 16.400 1.00 97.44 95 THR A O 1
ATOM 744 N N . LYS A 1 96 ? -12.384 8.253 16.224 1.00 97.25 96 LYS A N 1
ATOM 745 C CA . LYS A 1 96 ? -13.049 8.146 17.527 1.00 97.25 96 LYS A CA 1
ATOM 746 C C . LYS A 1 96 ? -13.827 6.833 17.635 1.00 97.25 96 LYS A C 1
ATOM 748 O O . LYS A 1 96 ? -13.581 6.066 18.563 1.00 97.25 96 LYS A O 1
ATOM 753 N N . ALA A 1 97 ? -14.668 6.516 16.651 1.00 96.94 97 ALA A N 1
ATOM 754 C CA . ALA A 1 97 ? -15.438 5.273 16.633 1.00 96.94 97 ALA A CA 1
ATOM 755 C C . ALA A 1 97 ? -14.544 4.014 16.605 1.00 96.94 97 ALA A C 1
ATOM 757 O O . ALA A 1 97 ? -14.868 2.998 17.225 1.00 96.94 97 ALA A O 1
ATOM 758 N N . ALA A 1 98 ? -13.407 4.052 15.899 1.00 96.94 98 ALA A N 1
ATOM 759 C CA . ALA A 1 98 ? -12.452 2.943 15.874 1.00 96.94 98 ALA A CA 1
ATOM 760 C C . ALA A 1 98 ? -11.750 2.749 17.230 1.00 96.94 98 ALA A C 1
ATOM 762 O O . ALA A 1 98 ? -11.632 1.617 17.709 1.00 96.94 98 ALA A O 1
ATOM 763 N N . LEU A 1 99 ? -11.322 3.841 17.869 1.00 97.19 99 LEU A N 1
ATOM 764 C CA . LEU A 1 99 ? -10.687 3.805 19.186 1.00 97.19 99 LEU A CA 1
ATOM 765 C C . LEU A 1 99 ? -11.657 3.325 20.266 1.00 97.19 99 LEU A C 1
ATOM 767 O O . LEU A 1 99 ? -11.287 2.468 21.068 1.00 97.19 99 LEU A O 1
ATOM 771 N N . GLU A 1 100 ? -12.905 3.793 20.247 1.00 96.44 100 GLU A N 1
ATOM 772 C CA . GLU A 1 100 ? -13.950 3.337 21.169 1.00 96.44 100 GLU A CA 1
ATOM 773 C C . GLU A 1 100 ? -14.168 1.822 21.076 1.00 96.44 100 GLU A C 1
ATOM 775 O O . GLU A 1 100 ? -14.226 1.151 22.103 1.00 96.44 100 GLU A O 1
ATOM 780 N N . LYS A 1 101 ? -14.196 1.239 19.868 1.00 95.88 101 LYS A N 1
ATOM 781 C CA . LYS A 1 101 ? -14.299 -0.225 19.695 1.00 95.88 101 LYS A CA 1
ATOM 782 C C . LYS A 1 101 ? -13.132 -0.973 20.343 1.00 95.88 101 LYS A C 1
ATOM 784 O O . LYS A 1 101 ? -13.348 -1.977 21.023 1.00 95.88 101 LYS A O 1
ATOM 789 N N . ILE A 1 102 ? -11.904 -0.488 20.151 1.00 95.69 102 ILE A N 1
ATOM 790 C CA . ILE A 1 102 ? -10.700 -1.103 20.732 1.00 95.69 102 ILE A CA 1
ATOM 791 C C . ILE A 1 102 ? -10.734 -0.997 22.260 1.00 95.69 102 ILE A C 1
ATOM 793 O O . ILE A 1 102 ? -10.459 -1.979 22.953 1.00 95.69 102 ILE A O 1
ATOM 797 N N . VAL A 1 103 ? -11.085 0.175 22.791 1.00 96.25 103 VAL A N 1
ATOM 798 C CA . VAL A 1 103 ? -11.182 0.416 24.236 1.00 96.25 103 VAL A CA 1
ATOM 799 C C . VAL A 1 103 ? -12.275 -0.452 24.849 1.00 96.25 103 VAL A C 1
ATOM 801 O O . VAL A 1 103 ? -11.996 -1.162 25.810 1.00 96.25 103 VAL A O 1
ATOM 804 N N . ASN A 1 104 ? -13.470 -0.495 24.257 1.00 92.75 104 ASN A N 1
ATOM 805 C CA . ASN A 1 104 ? -14.575 -1.326 24.737 1.00 92.75 104 ASN A CA 1
ATOM 806 C C . ASN A 1 104 ? -14.193 -2.812 24.774 1.00 92.75 104 ASN A C 1
ATOM 808 O O . ASN A 1 104 ? -14.474 -3.491 25.759 1.00 92.75 104 ASN A O 1
ATOM 812 N N . SER A 1 105 ? -13.485 -3.314 23.754 1.00 90.94 105 SER A N 1
ATOM 813 C CA . SER A 1 105 ? -12.973 -4.692 23.748 1.00 90.94 105 SER A CA 1
ATOM 814 C C . SER A 1 105 ? -11.955 -4.951 24.864 1.00 90.94 105 SER A C 1
ATOM 816 O O . SER A 1 105 ? -11.976 -6.025 25.472 1.00 90.94 105 SER A O 1
ATOM 818 N N . LYS A 1 106 ? -11.056 -3.998 25.136 1.00 93.31 106 LYS A N 1
ATOM 819 C CA . LYS A 1 106 ? -10.074 -4.111 26.227 1.00 93.31 106 LYS A CA 1
ATOM 820 C C . LYS A 1 106 ? -10.748 -4.070 27.597 1.00 93.31 106 LYS A C 1
ATOM 822 O O . LYS A 1 106 ? -10.455 -4.918 28.431 1.00 93.31 106 LYS A O 1
ATOM 827 N N . VAL A 1 107 ? -11.677 -3.136 27.805 1.00 91.94 107 VAL A N 1
ATOM 828 C CA . VAL A 1 107 ? -12.441 -3.003 29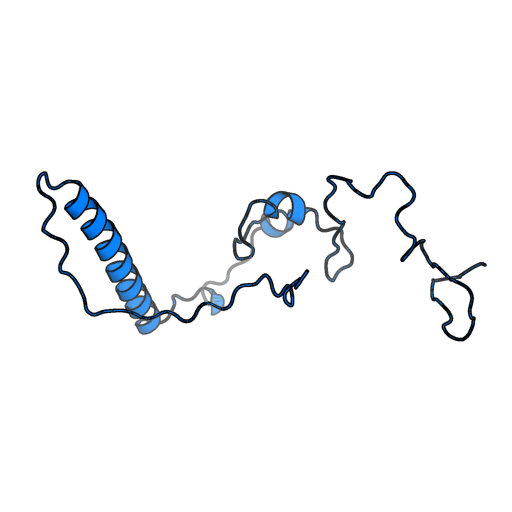.055 1.00 91.94 107 VAL A CA 1
ATOM 829 C C . VAL A 1 107 ? -13.253 -4.269 29.317 1.00 91.94 107 VAL A C 1
ATOM 831 O O . VAL A 1 107 ? -13.143 -4.840 30.395 1.00 91.94 107 VAL A O 1
ATOM 834 N N . ALA A 1 108 ? -13.988 -4.772 28.320 1.00 88.19 108 ALA A N 1
ATOM 835 C CA . ALA A 1 108 ? -14.763 -6.006 28.448 1.00 88.19 108 ALA A CA 1
ATOM 836 C C . ALA A 1 108 ? -13.901 -7.229 28.812 1.00 88.19 108 ALA A C 1
ATOM 838 O O . ALA A 1 108 ? -14.364 -8.104 29.537 1.00 88.19 108 ALA A O 1
ATOM 839 N N . SER A 1 109 ? -12.651 -7.277 28.337 1.00 86.56 109 SER A N 1
ATOM 840 C CA . SER A 1 109 ? -11.713 -8.369 28.643 1.00 86.56 109 SER A CA 1
ATOM 841 C C . SER A 1 109 ? -11.079 -8.250 30.033 1.00 86.56 109 SER A C 1
ATOM 843 O O . SER A 1 109 ? -10.638 -9.253 30.581 1.00 86.56 109 SER A O 1
ATOM 845 N N . ALA A 1 110 ? -11.012 -7.039 30.593 1.00 89.44 110 ALA A N 1
ATOM 846 C CA . ALA A 1 110 ? -10.468 -6.781 31.926 1.00 89.44 110 ALA A CA 1
ATOM 847 C C . ALA A 1 110 ? -11.503 -6.978 33.048 1.00 89.44 110 ALA A C 1
ATOM 849 O O . ALA A 1 110 ? -11.133 -7.069 34.218 1.00 89.44 110 ALA A O 1
ATOM 850 N N . LEU A 1 111 ? -12.796 -7.030 32.712 1.00 86.88 111 LEU A N 1
ATOM 851 C CA . LEU A 1 111 ? -13.850 -7.305 33.683 1.00 86.88 111 LEU A CA 1
ATOM 852 C C . LEU A 1 111 ? -13.786 -8.776 34.142 1.00 86.88 111 LEU A C 1
ATOM 854 O O . LEU A 1 111 ? -13.696 -9.671 33.301 1.00 86.88 111 LEU A O 1
ATOM 858 N N . PRO A 1 112 ? -13.886 -9.051 35.457 1.00 83.81 112 PRO A N 1
ATOM 859 C CA . PRO A 1 112 ? -13.760 -10.405 36.003 1.00 83.81 112 PRO A CA 1
ATOM 860 C C . PRO A 1 112 ? -14.908 -11.335 35.590 1.00 83.81 112 PRO A C 1
ATOM 862 O O . PRO A 1 112 ? -14.748 -12.552 35.586 1.00 83.81 112 PRO A O 1
ATOM 865 N N . VAL A 1 113 ? -16.063 -10.771 35.226 1.00 81.88 113 VAL A N 1
ATOM 866 C CA . VAL A 1 113 ? -17.226 -11.519 34.749 1.00 81.88 113 VAL A CA 1
ATOM 867 C C . VAL A 1 113 ? -17.530 -11.081 33.325 1.00 81.88 113 VAL A C 1
ATOM 869 O O . VAL A 1 113 ? -17.844 -9.916 33.069 1.00 81.88 113 VAL A O 1
ATOM 872 N N . GLN A 1 114 ? -17.456 -12.024 32.387 1.00 72.31 114 GLN A N 1
ATOM 873 C CA . GLN A 1 114 ? -17.931 -11.779 31.033 1.00 72.31 114 GLN A CA 1
ATOM 874 C C . GLN A 1 114 ? -19.457 -11.764 31.037 1.00 72.31 114 GLN A C 1
ATOM 876 O O . GLN A 1 114 ? -20.100 -12.727 31.454 1.00 72.31 114 GLN A O 1
ATOM 881 N N . HIS A 1 115 ? -20.043 -10.666 30.562 1.00 70.06 115 HIS A N 1
ATOM 882 C CA . HIS A 1 115 ? -21.482 -10.598 30.343 1.00 70.06 115 HIS A CA 1
ATOM 883 C C . HIS A 1 115 ? -21.891 -11.698 29.356 1.00 70.06 115 HIS A C 1
ATOM 885 O O . HIS A 1 115 ? -21.195 -11.937 28.365 1.00 70.06 115 HIS A O 1
ATOM 891 N N . ALA A 1 116 ? -23.017 -12.366 29.620 1.00 73.19 116 ALA A N 1
ATOM 892 C CA . ALA A 1 116 ? -23.538 -13.399 28.734 1.00 73.19 116 ALA A CA 1
ATOM 893 C C . ALA A 1 116 ? -23.655 -12.853 27.301 1.00 73.19 116 ALA A C 1
ATOM 895 O O . ALA A 1 116 ? -24.219 -11.775 27.080 1.00 73.19 116 ALA A O 1
ATOM 896 N N . LYS A 1 117 ? -23.110 -13.586 26.320 1.00 72.19 117 LYS A N 1
ATOM 897 C CA . LYS A 1 117 ? -23.250 -13.223 24.906 1.00 72.19 117 LYS A CA 1
ATOM 898 C C . LYS A 1 117 ? -24.739 -13.175 24.576 1.00 72.19 117 LYS A C 1
ATOM 900 O O . LYS A 1 117 ? -25.415 -14.199 24.642 1.00 72.19 117 LYS A O 1
ATOM 905 N N . LYS A 1 118 ? -25.242 -11.995 24.206 1.00 72.44 118 LYS A N 1
ATOM 906 C CA . LYS A 1 118 ? -26.580 -11.870 23.623 1.00 72.44 118 LYS A CA 1
ATOM 907 C C . LYS A 1 118 ? -26.583 -12.697 22.339 1.00 72.44 118 LYS A C 1
ATOM 909 O O . LYS A 1 118 ? -25.829 -12.392 21.416 1.00 72.44 118 LYS A O 1
ATOM 914 N N . VAL A 1 119 ? -27.364 -13.773 22.317 1.00 77.50 119 VAL A N 1
ATOM 915 C CA . VAL A 1 119 ? -27.555 -14.595 21.120 1.00 77.50 119 VAL A CA 1
ATOM 916 C C . VAL A 1 119 ? -28.287 -13.716 20.110 1.00 77.50 119 VAL A C 1
ATOM 918 O O . VAL A 1 119 ? -29.441 -13.358 20.322 1.00 77.50 119 VAL A O 1
ATOM 921 N N . GLY A 1 120 ? -27.566 -13.266 19.085 1.00 79.31 120 GLY A N 1
ATOM 922 C CA . GLY A 1 120 ? -28.140 -12.498 17.986 1.00 79.31 120 GLY A CA 1
ATOM 923 C C . GLY A 1 120 ? -28.986 -13.375 17.066 1.00 79.31 120 GLY A C 1
ATOM 924 O O . GLY A 1 120 ? -29.023 -14.598 17.201 1.00 79.31 120 GLY A O 1
ATOM 925 N N . GLU A 1 121 ? -29.645 -12.735 16.108 1.00 84.06 121 GLU A N 1
ATOM 926 C CA . GLU A 1 121 ? -30.420 -13.408 15.065 1.00 84.06 121 GLU A CA 1
ATOM 927 C C . GLU A 1 121 ? -29.528 -14.310 14.188 1.00 84.06 121 GLU A C 1
ATOM 929 O O . GLU A 1 121 ? -28.329 -14.062 14.022 1.00 84.06 121 GLU A O 1
ATOM 934 N N . SER A 1 122 ? -30.105 -15.375 13.622 1.00 86.62 122 SER A N 1
ATOM 935 C CA . SER A 1 122 ? -29.382 -16.334 12.777 1.00 86.62 122 SER A CA 1
ATOM 936 C C . SER A 1 122 ? -28.839 -15.672 11.504 1.00 86.62 122 SER A C 1
ATOM 938 O O . SER A 1 122 ? -29.610 -15.119 10.722 1.00 86.62 122 SER A O 1
ATOM 940 N N . GLN A 1 123 ? -27.529 -15.778 11.258 1.00 89.31 123 GLN A N 1
ATOM 941 C CA . GLN A 1 123 ? -26.872 -15.247 10.059 1.00 89.31 123 GLN A CA 1
ATOM 942 C C . GLN A 1 123 ? -26.495 -16.384 9.102 1.00 89.31 123 GLN A C 1
ATOM 944 O O . GLN A 1 123 ? -25.757 -17.295 9.474 1.00 89.31 123 GLN A O 1
ATOM 949 N N . PHE A 1 124 ? -26.969 -16.315 7.857 1.00 91.88 124 PHE A N 1
ATOM 950 C CA . PHE A 1 124 ? -26.599 -17.250 6.792 1.00 91.88 124 PHE A CA 1
ATOM 951 C C . PHE A 1 124 ? -25.563 -16.598 5.869 1.00 91.88 124 PHE A C 1
ATOM 953 O O . PHE A 1 124 ? -25.780 -15.496 5.369 1.00 91.88 124 PHE A O 1
ATOM 960 N N . ILE A 1 125 ? -24.437 -17.275 5.622 1.00 92.31 125 ILE A N 1
ATOM 961 C CA . ILE A 1 125 ? -23.362 -16.798 4.738 1.00 92.31 125 ILE A CA 1
ATOM 962 C C . ILE A 1 125 ? -23.234 -17.768 3.564 1.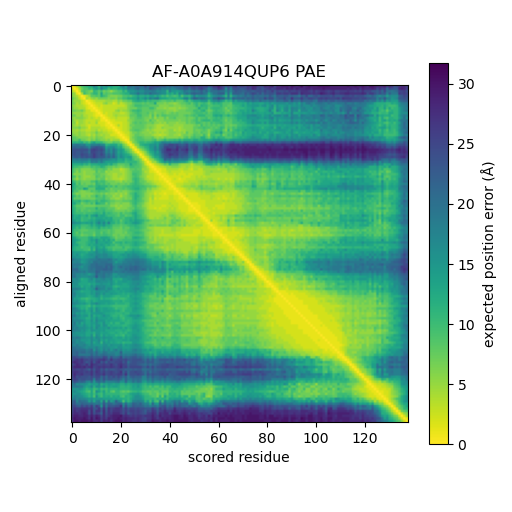00 92.31 125 ILE A C 1
ATOM 964 O O . ILE A 1 125 ? -23.038 -18.966 3.761 1.00 92.31 125 ILE A O 1
ATOM 968 N N . ARG A 1 126 ? -23.301 -17.257 2.328 1.00 92.50 126 ARG A N 1
ATOM 969 C CA . ARG A 1 126 ? -23.047 -18.062 1.127 1.00 92.50 126 ARG A CA 1
ATOM 970 C C . ARG A 1 126 ? -21.544 -18.145 0.871 1.00 92.50 126 ARG A C 1
ATOM 972 O O . ARG A 1 126 ? -20.928 -17.159 0.477 1.00 92.50 126 ARG A O 1
ATOM 979 N N . TYR A 1 127 ? -20.970 -19.324 1.073 1.00 90.25 127 TYR A N 1
ATOM 980 C CA . TYR A 1 127 ? -19.567 -19.601 0.782 1.00 90.25 127 TYR A CA 1
ATOM 981 C C . TYR A 1 127 ? -19.423 -20.319 -0.562 1.00 90.25 127 TYR A C 1
ATOM 983 O O . TYR A 1 127 ? -20.056 -21.348 -0.786 1.00 90.25 127 TYR A O 1
ATOM 991 N N . THR A 1 128 ? -18.562 -19.795 -1.437 1.00 91.38 128 THR A N 1
ATOM 992 C CA . THR A 1 128 ? -18.139 -20.495 -2.655 1.00 91.38 128 THR A CA 1
ATOM 993 C C . THR A 1 128 ? -16.766 -21.122 -2.400 1.00 91.38 128 THR A C 1
ATOM 995 O O . THR A 1 128 ? -15.782 -20.382 -2.302 1.00 91.38 128 THR A O 1
ATOM 998 N N . PRO A 1 129 ? -16.659 -22.458 -2.286 1.00 90.75 129 PRO A N 1
ATOM 999 C CA . PRO A 1 129 ? -15.372 -23.117 -2.121 1.00 90.75 129 PRO A CA 1
ATOM 1000 C C . PRO A 1 129 ? -14.501 -22.910 -3.361 1.00 90.75 129 PRO A C 1
ATOM 1002 O O . PRO A 1 129 ? -14.942 -23.080 -4.495 1.00 90.75 129 PRO A O 1
ATOM 1005 N N . ARG A 1 130 ? -13.230 -22.564 -3.138 1.00 83.38 130 ARG A N 1
ATOM 1006 C CA . ARG A 1 130 ? -12.241 -22.352 -4.210 1.00 83.38 130 ARG A CA 1
ATOM 1007 C C . ARG A 1 130 ? -11.772 -23.664 -4.863 1.00 83.38 130 ARG A C 1
ATOM 1009 O O . ARG A 1 130 ? -11.126 -23.633 -5.903 1.00 83.38 130 ARG A O 1
ATOM 1016 N N . GLN A 1 131 ? -12.100 -24.810 -4.269 1.00 79.50 131 GLN A N 1
ATOM 1017 C CA . GLN A 1 131 ? -11.746 -26.135 -4.768 1.00 79.50 131 GLN A CA 1
ATOM 1018 C C . GLN A 1 131 ? -12.887 -26.690 -5.627 1.00 79.50 131 GLN A C 1
ATOM 1020 O O . GLN A 1 131 ? -13.684 -27.507 -5.179 1.00 79.50 131 GLN A O 1
ATOM 1025 N N . GLN A 1 132 ? -12.990 -26.220 -6.870 1.00 70.31 132 GLN A N 1
ATOM 1026 C CA . GLN A 1 132 ? -13.860 -26.843 -7.869 1.00 70.31 132 GLN A CA 1
ATOM 1027 C C . GLN A 1 132 ? -13.149 -28.071 -8.451 1.00 70.31 132 GLN A C 1
ATOM 1029 O O . GLN A 1 132 ? -12.619 -28.036 -9.557 1.00 70.31 132 GLN A O 1
ATOM 1034 N N . ALA A 1 133 ? -13.101 -29.157 -7.681 1.00 62.69 133 ALA A N 1
ATOM 1035 C CA . ALA A 1 133 ? -12.968 -30.483 -8.264 1.00 62.69 133 ALA A CA 1
ATOM 1036 C C . ALA A 1 133 ? -14.386 -30.926 -8.635 1.00 62.69 133 ALA A C 1
ATOM 1038 O O . ALA A 1 133 ? -15.212 -31.161 -7.753 1.00 62.69 133 ALA A O 1
ATOM 1039 N N . ALA A 1 134 ? -14.692 -30.985 -9.933 1.00 59.34 134 ALA A N 1
ATOM 1040 C CA . ALA A 1 134 ? -15.828 -31.772 -10.395 1.00 59.34 134 ALA A CA 1
ATOM 1041 C C . ALA A 1 134 ? -15.663 -33.185 -9.811 1.00 59.34 134 ALA A C 1
ATOM 1043 O O . ALA A 1 134 ? -14.566 -33.741 -9.874 1.00 59.34 134 ALA A O 1
ATOM 1044 N N . GLY A 1 135 ? -16.707 -33.689 -9.151 1.00 58.78 135 GLY A N 1
ATOM 1045 C CA . GLY A 1 135 ? -16.663 -34.913 -8.357 1.00 58.78 135 GLY A CA 1
ATOM 1046 C C . GLY A 1 135 ? -15.926 -36.047 -9.067 1.00 58.78 135 GLY A C 1
ATOM 1047 O O . GLY A 1 135 ? -16.360 -36.507 -10.118 1.00 58.78 135 GLY A O 1
ATOM 1048 N N . GLN A 1 136 ? -14.825 -36.508 -8.469 1.00 53.50 136 GLN A N 1
ATOM 1049 C CA . GLN A 1 136 ? -14.309 -37.850 -8.715 1.00 53.50 136 GLN A CA 1
ATOM 1050 C C . GLN A 1 136 ? -15.340 -38.827 -8.145 1.00 53.50 136 GLN A C 1
ATOM 1052 O O . GLN A 1 136 ? -15.294 -39.193 -6.973 1.00 53.50 136 GLN A O 1
ATOM 1057 N N . THR A 1 137 ? -16.331 -39.178 -8.955 1.00 45.34 137 THR A N 1
ATOM 1058 C CA . THR A 1 137 ? -17.090 -40.411 -8.776 1.00 45.34 137 THR A CA 1
ATOM 1059 C C . THR A 1 137 ? -16.197 -41.554 -9.246 1.00 45.34 137 THR A C 1
ATOM 1061 O O . THR A 1 137 ? -15.755 -41.545 -10.397 1.00 45.34 137 THR A O 1
ATOM 1064 N N . ALA A 1 138 ? -15.882 -42.450 -8.310 1.00 37.03 138 ALA A N 1
ATOM 1065 C CA . ALA A 1 138 ? -15.257 -43.747 -8.549 1.00 37.03 138 ALA A CA 1
ATOM 1066 C C . ALA A 1 138 ? -16.117 -44.643 -9.452 1.00 37.03 138 ALA A C 1
ATOM 1068 O O . ALA A 1 138 ? -17.353 -44.427 -9.482 1.00 37.03 138 ALA A O 1
#

Nearest PDB structures (foldseek):
  8ro2-assembly1_R  TM=8.922E-01  e=4.994E-09  Homo sapiens
  9fmd-assembly1_R  TM=8.934E-01  e=1.224E-08  Homo sapiens
  6qdv-assembly1_K  TM=8.945E-01  e=3.214E-08  Homo sapiens
  6id1-assembly1_R  TM=8.749E-01  e=3.590E-07  Homo sapiens
  7w5b-assembly1_R  TM=9.075E-01  e=3.744E-06  Homo sapiens

Secondary structure (DSSP, 8-state):
---TT----TTS-S---GGGTT----TT-TT---PPP-B-TTS-B-THHHHHTTS-TT-----SHHHHSPPP--TT-GGGSPPPHHHHHHHHHHHHHHHHHHHHHHHHHHSSSPPPP------------S--------

InterPro domains:
  IPR017862 SKI-interacting protein, SKIP [PTHR12096] (2-135)

pLDDT: mean 83.36, std 12.31, range [37.03, 97.44]

Organism: NCBI:txid227884

Foldseek 3Di:
DDQDVHDDDPVDPDDDQTVNPPPPPPDPCPDPPDDDFDADPVRHTDPCCVVCVPPDPPDDDDDDPVVVDDDDDDPPDPVPDDDDPVVVVVVVVVVVVVVVVVVVVVVQVPDPDRDPPDDDDDDDDDDDDPDPDPDPDD

Solvent-accessible surface area (backbone atoms only — not comparable to f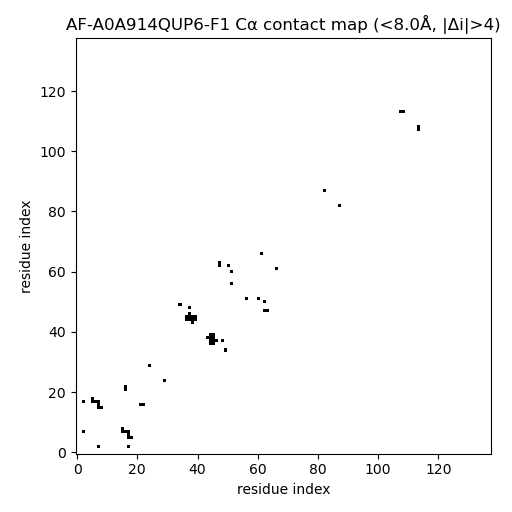ull-atom values): 9742 Å² total; per-residue (Å²): 134,88,49,85,97,54,69,66,65,84,90,49,99,59,97,66,48,51,96,58,50,91,54,76,64,67,94,81,52,92,76,58,97,64,83,80,91,45,64,48,98,84,71,46,76,48,68,56,55,73,71,45,68,83,50,61,91,88,60,89,75,86,78,51,75,76,68,73,52,86,74,91,78,62,98,81,43,78,88,76,53,80,76,54,72,66,61,50,50,52,50,50,53,57,50,49,57,53,50,50,52,55,50,52,54,52,53,55,68,69,41,96,67,71,74,79,80,78,83,69,81,91,84,86,81,92,80,80,76,89,74,81,68,78,78,85,74,129

Radius of gyration: 28.43 Å; Cα contacts (8 Å, |Δi|>4): 33; chains: 1; bounding box: 51×74×75 Å